Protein AF-P25681-F1 (afdb_monomer_lite)

Radius of gyration: 10.85 Å; chains: 1; bounding box: 28×23×25 Å

Sequence (61 aa):
TICYSHTTTSRAILKDCGENSCYRKSRRHPPKMVLGRGCGCPPGDDYLEVKCCTSPDKCNY

Structure (mmCIF, N/CA/C/O backbone):
data_AF-P25681-F1
#
_entry.id   AF-P25681-F1
#
loop_
_atom_site.group_PDB
_atom_site.id
_atom_site.type_symbol
_atom_site.label_atom_id
_atom_site.label_alt_id
_atom_site.label_comp_id
_atom_site.label_asym_id
_atom_site.label_entity_id
_atom_site.label_seq_id
_atom_site.pdbx_PDB_ins_code
_atom_site.Cartn_x
_atom_site.Cartn_y
_atom_site.Cartn_z
_atom_site.occupancy
_atom_site.B_iso_or_equiv
_atom_site.auth_seq_id
_atom_site.auth_comp_id
_atom_site.auth_asym_id
_atom_site.auth_atom_id
_atom_site.pdbx_PDB_model_num
ATOM 1 N N . THR A 1 1 ? -6.302 2.397 12.745 1.00 88.06 1 THR A N 1
ATOM 2 C CA . THR A 1 1 ? -4.871 2.562 12.447 1.00 88.06 1 THR A CA 1
ATOM 3 C C . THR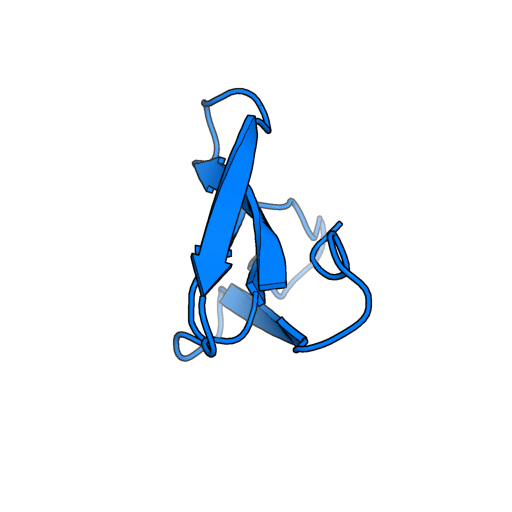 A 1 1 ? -4.666 3.826 11.647 1.00 88.06 1 THR A C 1
ATOM 5 O O . THR A 1 1 ? -5.174 3.945 10.538 1.00 88.06 1 THR A O 1
ATOM 8 N N . ILE A 1 2 ? -3.933 4.787 12.200 1.00 92.69 2 ILE A N 1
ATOM 9 C CA . ILE A 1 2 ? -3.511 5.997 11.490 1.00 92.69 2 ILE A CA 1
ATOM 10 C C . ILE A 1 2 ? -2.235 5.692 10.708 1.00 92.69 2 ILE A C 1
ATOM 12 O O . ILE A 1 2 ? -1.275 5.170 11.263 1.00 92.69 2 ILE A O 1
ATOM 16 N N . CYS A 1 3 ? -2.187 6.062 9.432 1.00 94.94 3 CYS A N 1
ATOM 17 C CA . CYS A 1 3 ? -1.062 5.801 8.536 1.00 94.94 3 CYS A CA 1
ATOM 18 C C . CYS A 1 3 ? -0.579 7.095 7.873 1.00 94.94 3 CYS A C 1
ATOM 20 O O . CYS A 1 3 ? -1.350 8.035 7.670 1.00 94.94 3 CYS A O 1
ATOM 22 N N . TYR A 1 4 ? 0.684 7.138 7.448 1.00 94.50 4 TYR A N 1
ATOM 23 C CA . TYR A 1 4 ? 1.097 8.123 6.454 1.00 94.50 4 TYR A CA 1
ATOM 24 C C . TYR A 1 4 ? 0.435 7.814 5.111 1.00 94.50 4 TYR A C 1
ATOM 26 O O . TYR A 1 4 ? 0.337 6.659 4.700 1.00 94.50 4 TYR A O 1
ATOM 34 N N . SER A 1 5 ? 0.032 8.859 4.404 1.00 94.06 5 SER A N 1
ATOM 35 C CA . SER A 1 5 ? -0.596 8.794 3.095 1.00 94.06 5 SER A CA 1
ATOM 36 C C . SER A 1 5 ? 0.039 9.838 2.191 1.00 94.06 5 SER A C 1
ATOM 38 O O . SER A 1 5 ? 0.004 11.025 2.496 1.00 94.06 5 SER A O 1
ATOM 40 N N . HIS A 1 6 ? 0.658 9.390 1.103 1.00 92.25 6 HIS A N 1
ATOM 41 C CA . HIS A 1 6 ? 1.118 10.249 0.010 1.00 92.25 6 HIS A CA 1
ATOM 42 C C . HIS A 1 6 ? 1.455 9.407 -1.219 1.00 92.25 6 HIS A C 1
ATOM 44 O O . HIS A 1 6 ? 1.804 8.231 -1.117 1.00 92.25 6 HIS A O 1
ATOM 50 N N . THR A 1 7 ? 1.370 10.037 -2.380 1.00 89.12 7 THR A N 1
ATOM 51 C CA . THR A 1 7 ? 2.001 9.616 -3.635 1.00 89.12 7 THR A CA 1
ATOM 52 C C . THR A 1 7 ? 3.407 10.211 -3.769 1.00 89.12 7 THR A C 1
ATOM 54 O O . THR A 1 7 ? 3.764 11.122 -3.024 1.00 89.12 7 THR A O 1
ATOM 57 N N . THR A 1 8 ? 4.180 9.746 -4.754 1.00 82.75 8 THR A N 1
ATOM 58 C CA . THR A 1 8 ? 5.551 10.193 -5.085 1.00 82.75 8 THR A CA 1
ATOM 59 C C . THR A 1 8 ? 5.789 11.703 -5.020 1.00 82.75 8 THR A C 1
ATOM 61 O O . THR A 1 8 ? 6.859 12.121 -4.590 1.00 82.75 8 THR A O 1
ATOM 64 N N . THR A 1 9 ? 4.834 12.522 -5.466 1.00 83.06 9 THR A N 1
ATOM 65 C CA . THR A 1 9 ? 4.986 13.985 -5.583 1.00 83.06 9 THR A CA 1
ATOM 66 C C . THR A 1 9 ? 4.213 14.774 -4.530 1.00 83.06 9 THR A C 1
ATOM 68 O O . THR A 1 9 ? 4.272 16.002 -4.514 1.00 83.06 9 THR A O 1
ATOM 71 N N . SER A 1 10 ? 3.484 14.098 -3.642 1.00 85.75 10 SER A N 1
ATOM 72 C CA . SER A 1 10 ? 2.661 14.755 -2.623 1.00 85.75 10 SER A CA 1
ATOM 73 C C . SER A 1 10 ? 3.325 14.716 -1.249 1.00 85.75 10 SER A C 1
ATOM 75 O O . SER A 1 10 ? 4.138 13.842 -0.941 1.00 85.75 10 SER A O 1
ATOM 77 N N . ARG A 1 11 ? 2.987 15.692 -0.399 1.00 85.50 11 ARG A N 1
ATOM 78 C CA . ARG A 1 11 ? 3.462 15.719 0.989 1.00 85.50 11 ARG A CA 1
ATOM 79 C C . ARG A 1 11 ? 2.879 14.541 1.769 1.00 85.50 11 ARG A C 1
ATOM 81 O O . ARG A 1 11 ? 1.697 14.239 1.640 1.00 85.50 11 ARG A O 1
ATOM 88 N N . ALA A 1 12 ? 3.699 13.937 2.628 1.00 87.06 12 ALA A N 1
ATOM 89 C CA . ALA A 1 12 ? 3.269 12.923 3.585 1.00 87.06 12 ALA A CA 1
ATOM 90 C C . ALA A 1 12 ? 2.274 13.519 4.592 1.00 87.06 12 ALA A C 1
ATOM 92 O O . ALA A 1 12 ? 2.674 14.209 5.528 1.00 87.06 12 ALA A O 1
ATOM 93 N N . ILE A 1 13 ? 0.986 13.242 4.394 1.00 93.44 13 ILE A N 1
ATOM 94 C CA . ILE A 1 13 ? -0.085 13.566 5.344 1.00 93.44 13 ILE A CA 1
ATOM 95 C C . ILE A 1 13 ? -0.448 12.332 6.170 1.00 93.44 13 ILE A C 1
ATOM 97 O O . ILE A 1 13 ? -0.054 11.216 5.835 1.00 93.44 13 ILE A O 1
ATOM 101 N N . LEU A 1 14 ? -1.189 12.522 7.258 1.00 93.75 14 LEU A N 1
ATOM 102 C CA . LEU A 1 14 ? -1.760 11.422 8.032 1.00 93.75 14 LEU A CA 1
ATOM 103 C C . LEU A 1 14 ? -3.183 11.136 7.548 1.00 93.75 14 LEU A C 1
ATOM 105 O O . LEU A 1 14 ? -3.929 12.061 7.233 1.00 93.75 14 LEU A O 1
ATOM 109 N N . LYS A 1 15 ? -3.547 9.856 7.489 1.00 92.88 15 LYS A N 1
ATOM 110 C CA . LYS A 1 15 ? -4.882 9.379 7.127 1.00 92.88 15 LYS A CA 1
ATOM 111 C C . LYS A 1 15 ? -5.291 8.257 8.076 1.00 92.88 15 LYS A C 1
ATOM 113 O O . LYS A 1 15 ? -4.480 7.378 8.357 1.00 92.88 15 LYS A O 1
ATOM 118 N N . ASP A 1 16 ? -6.532 8.287 8.550 1.00 94.69 16 ASP A N 1
ATOM 119 C CA . ASP A 1 16 ? -7.113 7.166 9.288 1.00 94.69 16 ASP A CA 1
ATOM 120 C C . ASP A 1 16 ? -7.522 6.054 8.309 1.00 94.69 16 ASP A C 1
ATOM 122 O O . ASP A 1 16 ? -8.237 6.298 7.333 1.00 94.69 16 ASP A O 1
ATOM 126 N N . CYS A 1 17 ? -7.011 4.849 8.545 1.00 93.19 17 CYS A N 1
ATOM 127 C CA . CYS A 1 17 ? -7.262 3.651 7.753 1.00 93.19 17 CYS A CA 1
ATOM 128 C C . CYS A 1 17 ? -8.215 2.662 8.445 1.00 93.19 17 CYS A C 1
ATOM 130 O O . CYS A 1 17 ? -8.446 1.579 7.904 1.00 93.19 17 CYS A O 1
ATOM 132 N N . GLY A 1 18 ? -8.784 3.010 9.607 1.00 89.56 18 GLY A N 1
ATOM 133 C CA . GLY A 1 18 ? -9.721 2.151 10.336 1.00 89.56 18 GLY A CA 1
ATOM 134 C C . GLY A 1 18 ? -9.073 0.836 10.778 1.00 89.56 18 GLY A C 1
ATOM 135 O O . GLY A 1 18 ? -7.946 0.839 11.269 1.00 89.56 18 GLY A O 1
ATOM 136 N N . GLU A 1 19 ? -9.763 -0.288 10.584 1.00 81.62 19 GLU A N 1
ATOM 137 C CA . GLU A 1 19 ? -9.247 -1.639 10.883 1.00 81.62 19 GLU A CA 1
ATOM 138 C C . GLU A 1 19 ? -8.268 -2.178 9.822 1.00 81.62 19 GLU A C 1
ATOM 140 O O . GLU A 1 19 ? -7.799 -3.311 9.913 1.00 81.62 19 GLU A O 1
ATOM 145 N N . ASN A 1 20 ? -7.947 -1.385 8.796 1.00 86.81 20 ASN A N 1
ATOM 146 C CA . ASN A 1 20 ? -7.088 -1.819 7.703 1.00 86.81 20 ASN A CA 1
ATOM 147 C C . ASN A 1 20 ? -5.601 -1.559 8.007 1.00 86.81 20 ASN A C 1
ATOM 149 O O . ASN A 1 20 ? -5.246 -0.662 8.773 1.00 86.81 20 ASN A O 1
ATOM 153 N N . SER A 1 21 ? -4.707 -2.313 7.365 1.00 94.62 21 SER A N 1
ATOM 154 C CA . SER A 1 21 ? -3.260 -2.107 7.504 1.00 94.62 21 SER A CA 1
ATOM 155 C C . SER A 1 21 ? -2.793 -0.793 6.863 1.00 94.62 21 SER A C 1
ATOM 157 O O . SER A 1 21 ? -3.488 -0.189 6.051 1.00 94.62 21 SER A O 1
ATOM 159 N N . CYS A 1 22 ? -1.578 -0.363 7.177 1.00 96.38 22 CYS A N 1
ATOM 160 C C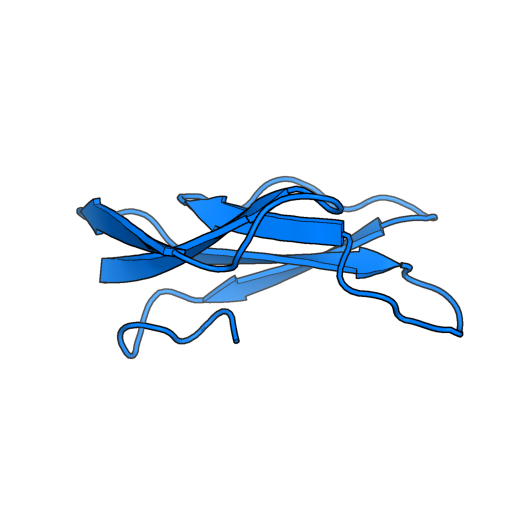A . CYS A 1 22 ? -0.827 0.625 6.420 1.00 96.38 22 CYS A CA 1
ATOM 161 C C . CYS A 1 22 ? 0.123 -0.070 5.436 1.00 96.38 22 CYS A C 1
ATOM 163 O O . CYS A 1 22 ? 0.701 -1.103 5.774 1.00 96.38 22 CYS A O 1
ATOM 165 N N . TYR A 1 23 ? 0.400 0.551 4.287 1.00 97.12 23 TYR A N 1
ATOM 166 C CA . TYR A 1 23 ? 1.488 0.142 3.396 1.00 97.12 23 TYR A CA 1
ATOM 167 C C . TYR A 1 23 ? 2.511 1.257 3.162 1.00 97.12 23 TYR A C 1
ATOM 169 O O . TYR A 1 23 ? 2.190 2.451 3.205 1.00 97.12 23 TYR A O 1
ATOM 177 N N . ARG A 1 24 ? 3.741 0.846 2.842 1.00 96.25 24 ARG A N 1
ATOM 178 C CA . ARG A 1 24 ? 4.843 1.663 2.324 1.00 96.25 24 ARG A CA 1
ATOM 179 C C . ARG A 1 24 ? 5.375 1.015 1.052 1.00 96.25 24 ARG A C 1
ATOM 181 O O . ARG A 1 24 ? 5.939 -0.075 1.099 1.00 96.25 24 ARG A O 1
ATOM 188 N N . LYS A 1 25 ? 5.197 1.696 -0.075 1.00 96.50 25 LYS A N 1
ATOM 189 C CA . LYS A 1 25 ? 5.647 1.275 -1.401 1.00 96.50 25 LYS A CA 1
ATOM 190 C C . LYS A 1 25 ? 6.961 1.971 -1.732 1.00 96.50 25 LYS A C 1
ATOM 192 O O . LYS A 1 25 ? 7.056 3.194 -1.627 1.00 96.50 25 LYS A O 1
ATOM 197 N N . SER A 1 26 ? 7.966 1.217 -2.150 1.00 95.81 26 SER A N 1
ATOM 198 C CA . SER A 1 26 ? 9.270 1.734 -2.573 1.00 95.81 26 SER A CA 1
ATOM 199 C C . SER A 1 26 ? 9.802 0.988 -3.789 1.00 95.81 26 SER A C 1
ATOM 201 O O . SER A 1 26 ? 9.354 -0.116 -4.085 1.00 95.81 26 SER A O 1
ATOM 203 N N . ARG A 1 27 ? 10.787 1.565 -4.485 1.00 95.44 27 ARG A N 1
ATOM 204 C CA . ARG A 1 27 ? 11.580 0.806 -5.459 1.00 95.44 27 ARG A CA 1
ATOM 205 C C . ARG A 1 27 ? 12.210 -0.411 -4.783 1.00 95.44 27 ARG A C 1
ATOM 207 O O . ARG A 1 27 ? 12.820 -0.274 -3.722 1.00 95.44 27 ARG A O 1
ATOM 214 N N . ARG A 1 28 ? 12.074 -1.579 -5.412 1.00 95.12 28 ARG A N 1
ATOM 215 C CA . ARG A 1 28 ? 12.648 -2.841 -4.926 1.00 95.12 28 ARG A CA 1
ATOM 216 C C . ARG A 1 28 ? 14.172 -2.828 -4.971 1.00 95.12 28 ARG A C 1
ATOM 218 O O . ARG A 1 28 ? 14.831 -3.250 -4.021 1.00 95.12 28 ARG A O 1
ATOM 225 N N . HIS A 1 29 ? 14.723 -2.292 -6.057 1.00 93.62 29 HIS A N 1
ATOM 226 C CA . HIS A 1 29 ? 16.161 -2.194 -6.281 1.00 93.62 29 HIS A CA 1
ATOM 227 C C . HIS A 1 29 ? 16.706 -0.807 -5.905 1.00 93.62 29 HIS A C 1
ATOM 229 O O . HIS A 1 29 ? 15.979 0.186 -6.006 1.00 93.62 29 HIS A O 1
ATOM 235 N N . PRO A 1 30 ? 17.975 -0.712 -5.468 1.00 94.12 30 PRO A N 1
ATOM 236 C CA . PRO A 1 30 ? 18.606 0.566 -5.167 1.00 94.12 30 PRO A CA 1
ATOM 237 C C . PRO A 1 30 ? 18.604 1.534 -6.370 1.00 94.12 30 PRO A C 1
ATOM 239 O O . PRO A 1 30 ? 18.832 1.098 -7.497 1.00 94.12 30 PRO A O 1
ATOM 242 N N . PRO A 1 31 ? 18.392 2.845 -6.149 1.00 92.12 31 PRO A N 1
ATOM 243 C CA . PRO A 1 31 ? 18.020 3.461 -4.876 1.00 92.12 31 PRO A CA 1
ATOM 244 C C . PRO A 1 31 ? 16.554 3.160 -4.507 1.00 92.12 31 PRO A C 1
ATOM 246 O O . PRO A 1 31 ? 15.639 3.395 -5.300 1.00 92.12 31 PRO A O 1
ATOM 249 N N . LYS A 1 32 ? 16.330 2.676 -3.272 1.00 92.75 32 LYS A N 1
ATOM 250 C CA . LYS A 1 32 ? 15.018 2.253 -2.735 1.00 92.75 32 LYS A CA 1
ATOM 251 C C . LYS A 1 32 ? 14.122 3.437 -2.354 1.00 92.75 32 LYS A C 1
ATOM 253 O O . LYS A 1 32 ? 13.701 3.591 -1.207 1.00 92.75 32 LYS A O 1
ATOM 258 N N . MET A 1 33 ? 13.858 4.307 -3.321 1.00 93.06 33 MET A N 1
ATOM 259 C CA . MET A 1 33 ? 13.022 5.489 -3.141 1.00 93.06 33 MET A CA 1
ATOM 260 C C . MET A 1 33 ? 11.597 5.101 -2.749 1.00 93.06 33 MET A C 1
ATOM 262 O O . MET A 1 33 ? 11.022 4.187 -3.340 1.00 93.06 33 MET A O 1
ATOM 266 N N . VAL A 1 34 ? 11.021 5.808 -1.775 1.00 94.12 34 VAL A N 1
ATOM 267 C CA . VAL A 1 34 ? 9.604 5.667 -1.413 1.00 94.12 34 VAL A CA 1
ATOM 268 C C . VAL A 1 34 ? 8.754 6.274 -2.523 1.00 94.12 34 VAL A C 1
ATOM 270 O O . VAL A 1 34 ? 8.979 7.407 -2.935 1.00 94.12 34 VAL A O 1
ATOM 273 N N . LEU A 1 35 ? 7.793 5.497 -3.014 1.00 93.94 35 LEU A N 1
ATOM 274 C CA . LEU A 1 35 ? 6.896 5.868 -4.108 1.00 93.94 35 LEU A CA 1
ATOM 275 C C . LEU A 1 35 ? 5.471 6.149 -3.623 1.00 93.94 35 LEU A C 1
ATOM 277 O O . LEU A 1 35 ? 4.668 6.749 -4.333 1.00 93.94 35 LEU A O 1
ATOM 281 N N . GLY A 1 36 ? 5.145 5.714 -2.410 1.00 95.56 36 GLY A N 1
ATOM 282 C CA . GLY A 1 36 ? 3.916 6.113 -1.757 1.00 95.56 36 GLY A CA 1
ATOM 283 C C . GLY A 1 36 ? 3.652 5.351 -0.474 1.00 95.56 36 GLY A C 1
ATOM 284 O O . GLY A 1 36 ? 4.287 4.340 -0.170 1.00 95.56 36 GLY A O 1
ATOM 285 N N . ARG A 1 37 ? 2.686 5.850 0.279 1.00 96.44 37 ARG A N 1
ATOM 286 C CA . ARG A 1 37 ? 2.186 5.264 1.521 1.00 96.44 37 ARG A CA 1
ATOM 287 C C . ARG A 1 37 ? 0.667 5.406 1.549 1.00 96.44 37 ARG A C 1
ATOM 289 O O . ARG A 1 37 ? 0.144 6.352 0.960 1.00 96.44 37 ARG A O 1
ATOM 296 N N . GLY A 1 38 ? -0.027 4.505 2.233 1.00 95.31 38 GLY A N 1
ATOM 297 C CA . GLY A 1 38 ? -1.479 4.582 2.379 1.00 95.31 38 GLY A CA 1
ATOM 298 C C . GLY A 1 38 ? -2.065 3.428 3.184 1.00 95.31 38 GLY A C 1
ATOM 299 O O . GLY A 1 38 ? -1.343 2.756 3.918 1.00 95.31 38 GLY A O 1
ATOM 300 N N . CYS A 1 39 ? -3.373 3.221 3.027 1.00 95.56 39 CYS A N 1
ATOM 301 C CA . CYS A 1 39 ? -4.148 2.162 3.677 1.00 95.56 39 CYS A CA 1
ATOM 302 C C . CYS A 1 39 ? -4.169 0.866 2.850 1.00 95.56 39 CYS A C 1
ATOM 304 O O . CYS A 1 39 ? -4.079 0.908 1.623 1.00 95.56 3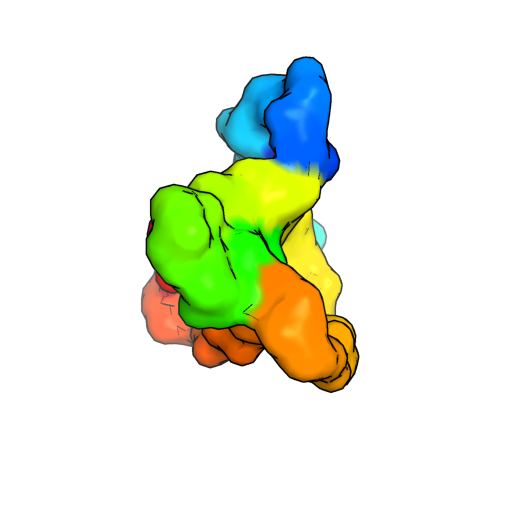9 CYS A O 1
ATOM 306 N N . GLY A 1 40 ? -4.375 -0.267 3.514 1.00 95.56 40 GLY A N 1
ATOM 307 C CA . GLY A 1 40 ? -4.386 -1.608 2.939 1.00 95.56 40 GLY A CA 1
ATOM 308 C C . GLY A 1 40 ? -2.994 -2.228 2.821 1.00 95.56 40 GLY A C 1
ATOM 309 O O . GLY A 1 40 ? -2.025 -1.762 3.426 1.00 95.56 40 GLY A O 1
ATOM 310 N N . CYS A 1 41 ? -2.910 -3.308 2.048 1.00 96.00 41 CYS A N 1
ATOM 311 C CA . CYS A 1 41 ? -1.670 -4.010 1.735 1.00 96.00 41 CYS A CA 1
ATOM 312 C C . CYS A 1 41 ? -1.681 -4.448 0.258 1.00 96.00 41 CYS A C 1
ATOM 314 O O . CYS A 1 41 ? -2.085 -5.570 -0.046 1.00 96.00 41 CYS A O 1
ATOM 316 N N . PRO A 1 42 ? -1.335 -3.550 -0.685 1.00 95.31 42 PRO A N 1
ATOM 317 C CA . PRO A 1 42 ? -1.334 -3.882 -2.105 1.00 95.31 42 PRO A CA 1
ATOM 318 C C . PRO A 1 42 ? -0.203 -4.869 -2.446 1.00 95.31 42 PRO A C 1
ATOM 320 O O . PRO A 1 42 ? 0.829 -4.872 -1.769 1.00 95.31 42 PRO A O 1
ATOM 323 N N . PRO A 1 43 ? -0.348 -5.672 -3.514 1.00 95.12 43 PRO A N 1
ATOM 324 C CA 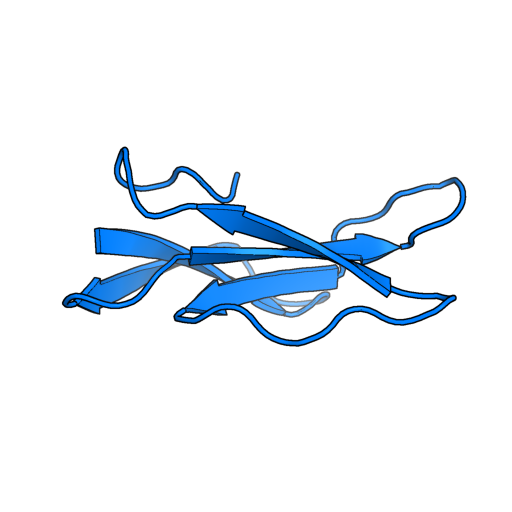. PRO A 1 43 ? 0.727 -6.541 -3.977 1.00 95.12 43 PRO A CA 1
ATOM 325 C C . PRO A 1 43 ? 1.936 -5.719 -4.452 1.00 95.12 43 PRO A C 1
ATOM 327 O O . PRO A 1 43 ? 1.792 -4.627 -5.012 1.00 95.12 43 PRO A O 1
ATOM 330 N N . GLY A 1 44 ? 3.134 -6.251 -4.208 1.00 93.50 44 GLY A N 1
ATOM 331 C CA . GLY A 1 44 ? 4.372 -5.773 -4.824 1.00 93.50 44 GLY A CA 1
ATOM 332 C C . GLY A 1 44 ? 4.620 -6.417 -6.190 1.00 93.50 44 GLY A C 1
ATOM 333 O O . GLY A 1 44 ? 3.891 -7.317 -6.602 1.00 93.50 44 GLY A O 1
ATOM 334 N N . ASP A 1 45 ? 5.677 -5.972 -6.865 1.00 94.19 45 ASP A N 1
ATOM 335 C CA . ASP A 1 45 ? 6.169 -6.544 -8.122 1.00 94.19 45 ASP A CA 1
ATOM 336 C C . ASP A 1 45 ? 7.706 -6.460 -8.192 1.00 94.19 45 ASP A C 1
ATOM 338 O O . ASP A 1 45 ? 8.367 -6.044 -7.233 1.00 94.19 45 ASP A O 1
ATOM 342 N N . ASP A 1 46 ? 8.300 -6.865 -9.316 1.00 94.31 46 ASP A N 1
ATOM 343 C CA . ASP A 1 46 ? 9.757 -6.869 -9.488 1.00 94.31 46 ASP A CA 1
ATOM 344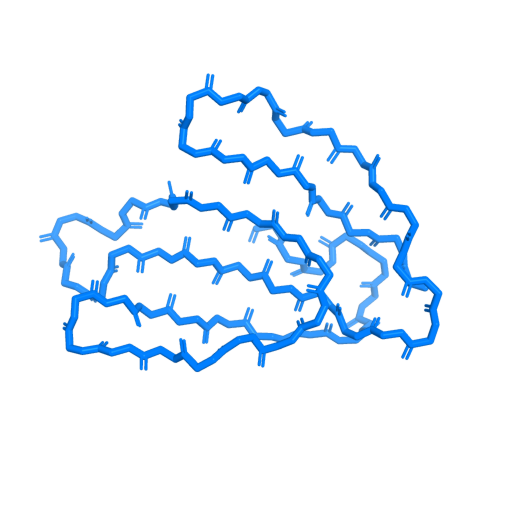 C C . ASP A 1 46 ? 10.396 -5.475 -9.390 1.00 94.31 46 ASP A C 1
ATOM 346 O O . ASP A 1 46 ? 11.560 -5.351 -9.009 1.00 94.31 46 ASP A O 1
ATOM 350 N N . TYR A 1 47 ? 9.633 -4.409 -9.634 1.00 94.62 47 TYR A N 1
ATOM 351 C CA . TYR A 1 47 ? 10.073 -3.025 -9.480 1.00 94.62 47 TYR A CA 1
ATOM 352 C C . TYR A 1 47 ? 9.666 -2.416 -8.131 1.00 94.62 47 TYR A C 1
ATOM 354 O O . TYR A 1 47 ? 10.293 -1.446 -7.685 1.00 94.62 47 TYR A O 1
ATOM 362 N N . LEU A 1 48 ? 8.649 -2.969 -7.466 1.00 95.31 48 LEU A N 1
ATOM 363 C CA . LEU A 1 48 ? 7.956 -2.376 -6.325 1.00 95.31 48 LEU A CA 1
ATOM 364 C C . LEU A 1 48 ? 7.980 -3.289 -5.094 1.00 95.31 48 LEU A C 1
ATOM 366 O O . LEU A 1 48 ? 7.269 -4.284 -5.004 1.00 95.31 48 LEU A O 1
ATOM 370 N N . GLU A 1 49 ? 8.737 -2.880 -4.078 1.00 96.81 49 GLU A N 1
ATOM 371 C CA . GLU A 1 49 ? 8.687 -3.473 -2.742 1.00 96.81 49 GLU A CA 1
ATOM 372 C C . GLU A 1 49 ? 7.568 -2.805 -1.931 1.00 96.81 49 GLU A C 1
ATOM 374 O O . GLU A 1 49 ? 7.551 -1.579 -1.779 1.00 96.81 49 GLU A O 1
ATOM 379 N N . VAL A 1 50 ? 6.643 -3.604 -1.393 1.00 97.25 50 VAL A N 1
ATOM 380 C CA . VAL A 1 50 ? 5.569 -3.142 -0.503 1.00 97.25 50 VAL A CA 1
ATOM 381 C C . VAL A 1 50 ? 5.779 -3.744 0.882 1.00 97.25 50 VAL A C 1
ATOM 383 O O . VAL A 1 50 ? 5.853 -4.960 1.030 1.00 97.25 50 VAL A O 1
ATOM 386 N N . LYS A 1 51 ? 5.868 -2.889 1.905 1.00 96.50 51 LYS A N 1
ATOM 387 C CA . LYS A 1 51 ? 5.872 -3.298 3.316 1.00 96.50 51 LYS A CA 1
ATOM 388 C C . LYS A 1 51 ? 4.557 -2.899 3.964 1.00 96.50 51 LYS A C 1
ATOM 390 O O . LYS A 1 51 ? 4.187 -1.728 3.886 1.00 96.50 51 LYS A O 1
ATOM 395 N N . CYS A 1 52 ? 3.887 -3.853 4.602 1.00 96.56 52 CYS A N 1
ATOM 396 C CA . CYS A 1 52 ? 2.612 -3.640 5.280 1.00 96.56 52 CYS A CA 1
ATOM 397 C C . CYS A 1 52 ? 2.759 -3.794 6.794 1.00 96.56 52 CYS A C 1
ATOM 399 O O . CYS A 1 52 ? 3.588 -4.572 7.261 1.00 96.56 52 CYS A O 1
ATOM 401 N N . CYS A 1 53 ? 1.962 -3.052 7.554 1.00 95.56 53 CYS A N 1
ATOM 402 C CA . CYS A 1 53 ? 1.965 -3.071 9.014 1.00 95.56 53 CYS A CA 1
ATOM 403 C C . CYS A 1 53 ? 0.592 -2.649 9.549 1.00 95.56 53 CYS A C 1
ATOM 405 O O . CYS A 1 53 ? -0.110 -1.885 8.899 1.00 95.56 53 CYS A O 1
ATOM 407 N N . THR A 1 54 ? 0.181 -3.145 10.710 1.00 92.81 54 THR A N 1
ATOM 408 C CA . THR A 1 54 ? -1.130 -2.831 11.318 1.00 92.81 54 THR A CA 1
ATOM 409 C C . THR A 1 54 ? -1.012 -1.978 12.577 1.00 92.81 54 THR A C 1
ATOM 411 O O . THR A 1 54 ? -1.909 -1.183 12.849 1.00 92.81 54 THR A O 1
ATOM 414 N N . SER A 1 55 ? 0.107 -2.109 13.293 1.00 89.31 55 SER A N 1
ATOM 415 C CA . SER A 1 55 ? 0.424 -1.405 14.537 1.00 89.31 55 SER A CA 1
ATOM 416 C C . SER A 1 55 ? 1.944 -1.191 14.649 1.00 89.31 55 SER A C 1
ATOM 418 O O . SER A 1 55 ? 2.701 -2.020 14.135 1.00 89.31 55 SER A O 1
ATOM 420 N N . PRO A 1 56 ? 2.426 -0.137 15.336 1.00 91.38 56 PRO A N 1
ATOM 421 C CA . PRO A 1 56 ? 1.652 0.969 15.914 1.00 91.38 56 PRO A CA 1
ATOM 422 C C . PRO A 1 56 ? 1.078 1.908 14.838 1.00 91.38 56 PRO A C 1
ATOM 424 O O . PRO A 1 56 ? 1.352 1.754 13.649 1.00 91.38 56 PRO A O 1
ATOM 427 N N . ASP A 1 57 ? 0.305 2.916 15.244 1.00 91.25 57 ASP A N 1
ATOM 428 C CA . ASP A 1 57 ? -0.036 4.016 14.340 1.00 91.25 57 ASP A CA 1
ATOM 429 C C . ASP A 1 57 ? 1.239 4.634 13.742 1.00 91.25 57 ASP A C 1
ATOM 431 O O . ASP A 1 57 ? 2.275 4.749 14.399 1.00 91.25 57 ASP A O 1
ATOM 435 N N . LYS A 1 58 ? 1.156 5.054 12.478 1.00 93.25 58 LYS A N 1
ATOM 436 C CA . LYS A 1 58 ? 2.251 5.603 11.665 1.00 93.25 58 LYS A CA 1
ATOM 437 C C . LYS A 1 58 ? 3.371 4.596 11.364 1.00 93.25 58 LYS A C 1
ATOM 439 O O . LYS A 1 58 ? 4.452 5.005 10.942 1.00 93.25 58 LYS A O 1
ATOM 444 N N . CYS A 1 59 ? 3.114 3.291 11.499 1.00 93.69 59 CYS A N 1
ATOM 445 C CA . CYS A 1 59 ? 4.097 2.229 11.243 1.00 93.69 59 CYS A CA 1
ATOM 446 C C . CYS A 1 59 ? 4.662 2.200 9.812 1.00 93.69 59 CYS A C 1
ATOM 448 O O . CYS A 1 59 ? 5.710 1.604 9.584 1.00 93.69 59 CYS A O 1
ATOM 450 N N . ASN A 1 60 ? 3.998 2.828 8.835 1.00 94.94 60 ASN A N 1
ATOM 451 C CA . ASN A 1 60 ? 4.438 2.841 7.439 1.00 94.94 60 ASN A CA 1
ATOM 452 C C . ASN A 1 60 ? 5.418 3.971 7.086 1.00 94.94 60 ASN A C 1
ATOM 454 O O . ASN A 1 60 ? 5.518 4.333 5.911 1.00 94.94 60 ASN A O 1
ATOM 458 N N . TYR A 1 61 ? 6.124 4.534 8.068 1.00 91.56 61 TYR A N 1
ATOM 459 C CA . TYR A 1 61 ? 7.192 5.516 7.851 1.00 91.56 61 TYR A CA 1
ATOM 460 C C . TYR A 1 61 ? 8.284 4.983 6.902 1.00 91.56 61 TYR A C 1
ATOM 462 O O . TYR A 1 61 ? 8.754 3.839 7.040 1.00 91.56 61 TYR A O 1
#

pLDDT: mean 93.02, std 3.65, range [81.62, 97.25]

Foldseek 3Di:
DKEFWDAQPDDTDIDDQDQFKKKWKFFPDPVGHTGTIDTHFDDADNGIDMDIGRDDHHPHD

Secondary structure (DSSP, 8-state):
-EEEEEETTS--EEEE-TTSPEEEEEESSSS--EEEEEES-----SSEEEEEE-SSTTTT-

InterPro domains:
  IPR003571 Snake three-finger toxin [cd00206] (1-60)
  IPR018354 Snake toxin, conserved site [PS00272] (38-56)
  IPR045860 Snake toxin-like 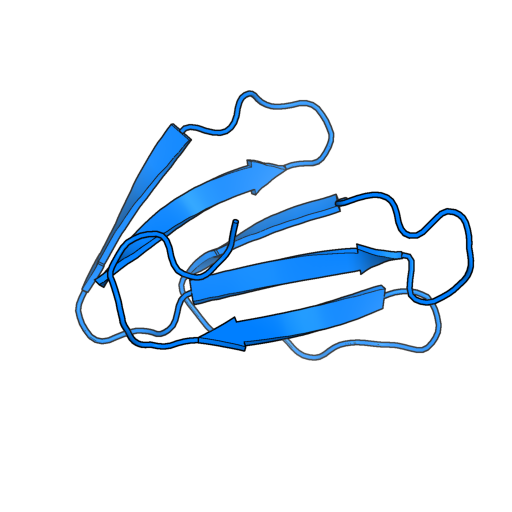superfamily [G3DSA:2.10.60.10] (1-61)
  IPR045860 Snake toxin-like superfamily [SSF57302] (2-60)
  IPR054131 Snake toxin cobra-type [PF21947] (2-60)

Organism: Dendroaspis polylepis polylepis (NCBI:txid8620)